Protein AF-A0A1A8CWI3-F1 (afdb_monomer_lite)

Secondary structure (DSSP, 8-state):
---------S---EEEEE----SSS--EEEEEEEEEEE-TTSSEEEEEEEEEEEEE-TTSTT--SEEEEE--EEEEEEE-TTS-EEEEEEE-TTPPPP--------B--STT----S--EE--EETTEE---EE----SS-SSTT-B-

InterPro domains:
  IPR001024 PLAT/LH2 domain [PF01477] (5-64)
  IPR001024 PLAT/LH2 domain [PF01477] (101-148)
  IPR001024 PLAT/LH2 domain [PS50095] (1-70)
  IPR001024 PLAT/LH2 domain [PS50095] (99-148)
  IPR036392 PLAT/LH2 domain superfamily [SSF49723] (1-64)
  IPR0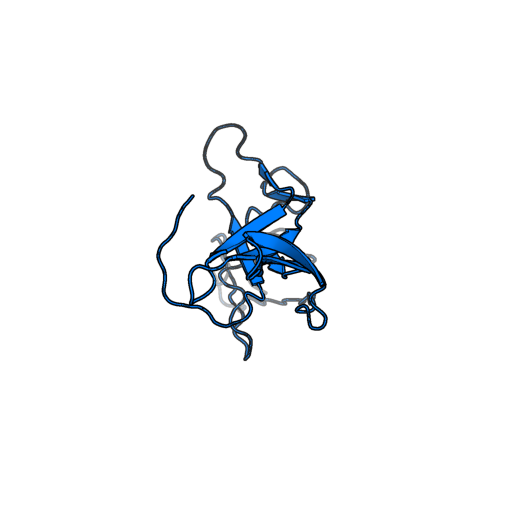36392 PLAT/LH2 domain superfamily [SSF49723] (95-148)
  IPR052970 Inner ear hair cell lipoxygenase homology domain-containing protein [PTHR45901] (93-148)

Foldseek 3Di:
DDDDDPDPDPDDFKDKDFDPQDDDPSKDQDAWDWDWDADPVNQWIKIWIWGDRDILALVDDPRHGMDMTGTFKIWIWGQDPVRDTDIDIDGDPCRDDDDDDDDDDAFAQDVPRFDPDFDWDWDQDPVGIPPTHTPPDDPPDPRPRDRD

Sequence (148 aa):
FIVELEDVGDVIEKIRIGHDNRGTNPGWHLDRVEIRRQLRKGKGSETTIFPCECWLAKSEEDGETVRELVASDIITQKLLRDGTLKTTETEVEDALETHMYKVTVRTGDMFGAGTDANVFLTIYGDLGDTGERKLAKSENNKNKFERG

Structure (mmCIF, N/CA/C/O backbone):
data_AF-A0A1A8CWI3-F1
#
_entry.id   AF-A0A1A8CWI3-F1
#
loop_
_atom_site.group_PDB
_atom_site.id
_atom_site.type_symbol
_atom_site.label_atom_id
_atom_site.label_alt_id
_atom_site.label_comp_id
_atom_site.label_asym_id
_atom_site.label_entity_id
_atom_site.label_seq_id
_atom_site.pdbx_PDB_ins_code
_atom_site.Cartn_x
_atom_site.Cartn_y
_atom_site.Cartn_z
_atom_site.occupancy
_atom_site.B_iso_or_equiv
_atom_site.auth_seq_id
_atom_site.auth_comp_id
_atom_site.auth_asym_id
_atom_site.auth_atom_id
_atom_site.pdbx_PDB_model_num
ATOM 1 N N . PHE A 1 1 ? -13.131 8.952 4.911 1.00 89.94 1 PHE A N 1
ATOM 2 C CA . PHE A 1 1 ? -13.931 8.166 3.947 1.00 89.94 1 PHE A CA 1
ATOM 3 C C . PHE A 1 1 ? -14.608 7.023 4.690 1.00 89.94 1 PHE A C 1
ATOM 5 O O . PHE A 1 1 ? -14.101 6.646 5.739 1.00 89.94 1 PHE A O 1
ATOM 12 N N . ILE A 1 2 ? -15.734 6.510 4.193 1.00 93.12 2 ILE A N 1
ATOM 13 C CA . ILE A 1 2 ? -16.367 5.281 4.699 1.00 93.12 2 ILE A CA 1
ATOM 14 C C . ILE A 1 2 ? -16.415 4.308 3.525 1.00 93.12 2 ILE A C 1
ATOM 16 O O . ILE A 1 2 ? -16.794 4.711 2.426 1.00 93.12 2 ILE A O 1
ATOM 20 N N . VAL A 1 3 ? -15.982 3.072 3.752 1.00 93.75 3 VAL A N 1
ATOM 21 C CA . VAL A 1 3 ? -15.942 2.013 2.741 1.00 93.75 3 VAL A CA 1
ATOM 22 C C . VAL A 1 3 ? -16.638 0.790 3.327 1.00 93.75 3 VAL A C 1
ATOM 24 O O . VAL A 1 3 ? -16.378 0.434 4.475 1.00 93.75 3 VAL A O 1
ATOM 27 N N . GLU A 1 4 ? -17.534 0.177 2.558 1.00 92.06 4 GLU A N 1
ATOM 28 C CA . GLU A 1 4 ? -18.247 -1.047 2.934 1.00 92.06 4 GLU A CA 1
ATOM 29 C C . GLU A 1 4 ? -17.639 -2.228 2.174 1.00 92.06 4 GLU A C 1
ATOM 31 O O . GLU A 1 4 ? -17.611 -2.223 0.944 1.00 92.06 4 GLU A O 1
ATOM 36 N N . LEU A 1 5 ? -17.107 -3.207 2.908 1.00 90.75 5 LEU A N 1
ATOM 37 C CA . LEU A 1 5 ? -16.402 -4.382 2.388 1.00 90.75 5 LEU A CA 1
ATOM 38 C C . LEU A 1 5 ? -16.709 -5.598 3.272 1.00 90.75 5 LEU A C 1
ATOM 40 O O . LEU A 1 5 ? -17.203 -5.449 4.394 1.00 90.75 5 LEU A O 1
ATOM 44 N N . GLU A 1 6 ? -16.393 -6.792 2.776 1.00 91.19 6 GLU A N 1
ATOM 45 C CA . GLU A 1 6 ? -16.384 -8.004 3.598 1.00 91.19 6 GLU A CA 1
ATOM 46 C C . GLU A 1 6 ? -15.306 -7.918 4.691 1.00 91.19 6 GLU A C 1
ATOM 48 O O . GLU A 1 6 ? -14.299 -7.222 4.544 1.00 91.19 6 GLU A O 1
ATOM 53 N N . ASP A 1 7 ? -15.537 -8.610 5.810 1.00 88.00 7 ASP A N 1
ATOM 54 C CA . ASP A 1 7 ? -14.573 -8.677 6.910 1.00 88.00 7 ASP A CA 1
ATOM 55 C C . ASP A 1 7 ? -13.304 -9.398 6.424 1.00 88.00 7 ASP A C 1
ATOM 57 O O . ASP A 1 7 ? -13.363 -10.544 5.979 1.00 88.00 7 ASP A O 1
ATOM 61 N N . VAL A 1 8 ? -12.166 -8.704 6.488 1.00 89.69 8 VAL A N 1
ATOM 62 C CA . VAL A 1 8 ? -10.859 -9.204 6.030 1.00 89.69 8 VAL A CA 1
ATOM 63 C C . VAL A 1 8 ? -10.103 -9.982 7.110 1.00 89.69 8 VAL A C 1
ATOM 65 O O . VAL A 1 8 ? -8.975 -10.404 6.877 1.00 89.69 8 VAL A O 1
ATOM 68 N N . GLY A 1 9 ? -10.713 -10.185 8.280 1.00 88.56 9 GLY A N 1
ATOM 69 C CA . GLY A 1 9 ? -10.140 -10.930 9.393 1.00 88.56 9 GLY A CA 1
ATOM 70 C C . GLY A 1 9 ? -10.037 -10.111 10.675 1.00 88.56 9 GLY A C 1
ATOM 71 O O . GLY A 1 9 ? -10.289 -8.905 10.724 1.00 88.56 9 GLY A O 1
ATOM 72 N N . ASP A 1 10 ? -9.648 -10.783 11.756 1.00 84.50 10 ASP A N 1
ATOM 73 C CA . ASP A 1 10 ? -9.547 -10.155 13.073 1.00 84.50 10 ASP A CA 1
ATOM 74 C C . ASP A 1 10 ? -8.368 -9.171 13.172 1.00 84.50 10 ASP A C 1
ATOM 76 O O . ASP A 1 10 ? -8.407 -8.295 14.027 1.00 84.50 10 ASP A O 1
ATOM 80 N N . VAL A 1 11 ? -7.364 -9.243 12.296 1.00 84.44 11 VAL A N 1
ATOM 81 C CA . VAL A 1 11 ? -6.239 -8.297 12.251 1.00 84.44 11 VAL A CA 1
ATOM 82 C C . VAL A 1 11 ? -6.015 -7.851 10.809 1.00 84.44 11 VAL A C 1
ATOM 84 O O . VAL A 1 11 ? -6.003 -8.672 9.896 1.00 84.44 11 VAL A O 1
ATOM 87 N N . ILE A 1 12 ? -5.848 -6.543 10.600 1.00 92.06 12 ILE A N 1
ATOM 88 C CA . ILE A 1 12 ? -5.429 -5.985 9.309 1.00 92.06 12 ILE A CA 1
ATOM 89 C C . ILE A 1 12 ? -3.909 -5.849 9.358 1.00 92.06 12 ILE A C 1
ATOM 91 O O . ILE A 1 12 ? -3.399 -4.912 9.959 1.00 92.06 12 ILE A O 1
ATOM 95 N N . GLU A 1 13 ? -3.189 -6.791 8.757 1.00 90.88 13 GLU A N 1
ATOM 96 C CA . GLU A 1 13 ? -1.724 -6.872 8.882 1.00 90.88 13 GLU A CA 1
ATOM 97 C C . GLU A 1 13 ? -0.989 -5.870 7.986 1.00 90.88 13 GLU A C 1
ATOM 99 O O . GLU A 1 13 ? 0.044 -5.318 8.366 1.00 90.88 13 GLU A O 1
ATOM 104 N N . LYS A 1 14 ? -1.520 -5.625 6.782 1.00 92.12 14 LYS A N 1
ATOM 105 C CA . LYS A 1 14 ? -0.902 -4.756 5.777 1.00 92.12 14 LYS A CA 1
ATOM 106 C C . LYS A 1 14 ? -1.927 -4.025 4.930 1.00 92.12 14 LYS A C 1
ATOM 108 O O . LYS A 1 14 ? -3.025 -4.525 4.685 1.00 92.12 14 LYS A O 1
ATOM 113 N N . ILE A 1 15 ? -1.518 -2.881 4.395 1.00 94.06 15 ILE A N 1
ATOM 114 C CA . ILE A 1 15 ? -2.260 -2.146 3.372 1.00 94.06 15 ILE A CA 1
ATOM 115 C C . ILE A 1 15 ? -1.349 -1.729 2.227 1.00 94.06 15 ILE A C 1
ATOM 117 O O . ILE A 1 15 ? -0.142 -1.571 2.394 1.00 94.06 15 ILE A O 1
ATOM 121 N N . ARG A 1 16 ? -1.956 -1.487 1.064 1.00 94.19 16 ARG A N 1
ATOM 122 C CA . ARG A 1 16 ? -1.313 -0.808 -0.061 1.00 94.19 16 ARG A CA 1
ATOM 123 C C . ARG A 1 16 ? -2.042 0.495 -0.344 1.00 94.19 16 ARG A C 1
ATOM 125 O O . ARG A 1 16 ? -3.252 0.486 -0.559 1.00 94.19 16 ARG A O 1
ATOM 132 N N . ILE A 1 17 ? -1.302 1.596 -0.390 1.00 96.06 17 ILE A N 1
ATOM 133 C CA . ILE A 1 17 ? -1.838 2.928 -0.676 1.00 96.06 17 ILE A CA 1
ATOM 134 C C . ILE A 1 17 ? -0.988 3.616 -1.737 1.00 96.06 17 ILE A C 1
ATOM 136 O O . ILE A 1 17 ? 0.228 3.451 -1.764 1.00 96.06 17 ILE A O 1
ATOM 140 N N . GLY A 1 18 ? -1.616 4.356 -2.645 1.00 95.69 18 GLY A N 1
ATOM 141 C CA . GLY A 1 18 ? -0.902 5.046 -3.710 1.00 95.69 18 GLY A CA 1
ATOM 142 C C . GLY A 1 18 ? -1.798 5.907 -4.582 1.00 95.69 18 GLY A C 1
ATOM 143 O O . GLY A 1 18 ? -3.010 5.974 -4.378 1.00 95.69 18 GLY A O 1
ATOM 144 N N . HIS A 1 19 ? -1.184 6.568 -5.557 1.00 95.25 19 HIS A N 1
ATOM 145 C CA . HIS A 1 19 ? -1.852 7.471 -6.490 1.00 95.25 19 HIS A CA 1
ATOM 146 C C . HIS A 1 19 ? -1.292 7.305 -7.910 1.00 95.25 19 HIS A C 1
ATOM 148 O O . HIS A 1 19 ? -0.234 6.720 -8.126 1.00 95.25 19 HIS A O 1
ATOM 154 N N . ASP A 1 20 ? -2.002 7.833 -8.904 1.00 93.25 20 ASP A N 1
ATOM 155 C CA . ASP A 1 20 ? -1.651 7.691 -10.323 1.00 93.25 20 ASP A CA 1
ATOM 156 C C . ASP A 1 20 ? -0.621 8.725 -10.824 1.00 93.25 20 ASP A C 1
ATOM 158 O O . ASP A 1 20 ? -0.268 8.747 -12.009 1.00 93.25 20 ASP A O 1
ATOM 162 N N . ASN A 1 21 ? -0.124 9.581 -9.923 1.00 92.75 21 ASN A N 1
ATOM 163 C CA . ASN A 1 21 ? 0.839 10.648 -10.192 1.00 92.75 21 ASN A CA 1
ATOM 164 C C . ASN A 1 21 ? 0.394 11.629 -11.297 1.00 92.75 21 ASN A C 1
ATOM 166 O O . ASN A 1 21 ? 1.236 12.179 -12.016 1.00 92.75 21 ASN A O 1
ATOM 170 N N . ARG A 1 22 ? -0.917 11.841 -11.469 1.00 93.38 22 ARG A N 1
ATOM 171 C CA . ARG A 1 22 ? -1.465 12.828 -12.412 1.00 93.38 22 ARG A CA 1
ATOM 172 C C . ARG A 1 22 ? -1.664 14.200 -11.765 1.00 93.38 22 ARG A C 1
ATOM 174 O O . ARG A 1 22 ? -1.816 14.320 -10.556 1.00 93.38 22 ARG A O 1
ATOM 181 N N . GLY A 1 23 ? -1.725 15.231 -12.608 1.00 94.06 23 GLY A N 1
ATOM 182 C CA . GLY A 1 23 ? -1.953 16.618 -12.196 1.00 94.06 23 GLY A CA 1
ATOM 183 C C . GLY A 1 23 ? -0.667 17.417 -11.973 1.00 94.06 23 GLY A C 1
ATOM 184 O O . GLY A 1 23 ? 0.445 16.919 -12.154 1.00 94.06 23 GLY A O 1
ATOM 185 N N . THR A 1 24 ? -0.833 18.689 -11.622 1.00 93.44 24 THR A N 1
ATOM 186 C CA . THR A 1 24 ? 0.273 19.599 -11.299 1.00 93.44 24 THR A CA 1
ATOM 187 C C . THR A 1 24 ? 0.744 19.339 -9.872 1.00 93.44 24 THR A C 1
ATOM 189 O O . THR A 1 24 ? -0.079 19.350 -8.964 1.00 93.44 24 THR A O 1
ATOM 192 N N . ASN A 1 25 ? 2.054 19.148 -9.674 1.00 92.75 25 ASN A N 1
ATOM 193 C CA . ASN A 1 25 ? 2.675 18.842 -8.377 1.00 92.75 25 ASN A CA 1
ATOM 194 C C . ASN A 1 25 ? 2.006 17.656 -7.652 1.00 92.75 25 ASN A C 1
ATOM 196 O O . ASN A 1 25 ? 1.453 17.831 -6.569 1.00 92.75 25 ASN A O 1
ATOM 200 N N . PRO A 1 26 ? 2.054 16.441 -8.228 1.00 95.31 26 PRO A N 1
ATOM 201 C CA . PRO A 1 26 ? 1.315 15.290 -7.714 1.00 95.31 26 PRO A CA 1
ATOM 202 C C . PRO A 1 26 ? 1.936 14.660 -6.458 1.00 95.31 26 PRO A C 1
ATOM 204 O O . PRO A 1 26 ? 1.474 13.603 -6.040 1.00 95.31 26 PRO A O 1
ATOM 207 N N . GLY A 1 27 ? 3.009 15.239 -5.910 1.00 95.88 27 GLY A N 1
ATOM 208 C CA . GLY A 1 27 ? 3.724 14.664 -4.778 1.00 95.88 27 GLY A CA 1
ATOM 209 C C . GLY A 1 27 ? 2.883 14.689 -3.509 1.00 95.88 27 GLY A C 1
ATOM 210 O O . GLY A 1 27 ? 2.288 15.712 -3.167 1.00 95.88 27 GLY A O 1
ATOM 211 N N . TRP A 1 28 ? 2.852 13.560 -2.809 1.00 97.25 28 TRP A N 1
ATOM 212 C CA . TRP A 1 28 ? 2.072 13.393 -1.594 1.00 97.25 28 TRP A CA 1
ATOM 213 C C . TRP A 1 28 ? 2.953 12.872 -0.465 1.00 97.25 28 TRP A C 1
ATOM 215 O O . TRP A 1 28 ? 3.403 11.734 -0.502 1.00 97.25 28 TRP A O 1
ATOM 225 N N . HIS A 1 29 ? 3.186 13.702 0.548 1.00 97.25 29 HIS A N 1
ATOM 226 C CA . HIS A 1 29 ? 3.789 13.245 1.794 1.00 97.25 29 HIS A CA 1
ATOM 227 C C . HIS A 1 29 ? 2.704 12.647 2.689 1.00 97.25 29 HIS A C 1
ATOM 229 O O . HIS A 1 29 ? 1.767 13.349 3.087 1.00 97.25 29 HIS A O 1
ATOM 235 N N . LEU A 1 30 ? 2.821 11.359 2.998 1.00 98.00 30 LEU A N 1
ATOM 236 C CA . LEU A 1 30 ? 1.872 10.640 3.838 1.00 98.00 30 LEU A CA 1
ATOM 237 C C . LEU A 1 30 ? 2.485 10.411 5.223 1.00 98.00 30 LEU A C 1
ATOM 239 O O . LEU A 1 30 ? 3.512 9.762 5.345 1.00 98.00 30 LEU A O 1
ATOM 243 N N . ASP A 1 31 ? 1.834 10.933 6.265 1.00 98.31 31 ASP A N 1
ATOM 244 C CA . ASP A 1 31 ? 2.216 10.701 7.667 1.00 98.31 31 ASP A CA 1
ATOM 245 C C . ASP A 1 31 ? 1.890 9.258 8.083 1.00 98.31 31 ASP A C 1
ATOM 247 O O . ASP A 1 31 ? 2.776 8.433 8.287 1.00 98.31 31 ASP A O 1
ATOM 251 N N . ARG A 1 32 ? 0.597 8.916 8.109 1.00 98.00 32 ARG A N 1
ATOM 252 C CA . ARG A 1 32 ? 0.096 7.577 8.439 1.00 98.00 32 ARG A CA 1
ATOM 253 C C . ARG A 1 32 ? -1.307 7.341 7.889 1.00 98.00 32 ARG A C 1
ATOM 255 O O . ARG A 1 32 ? -2.001 8.281 7.496 1.00 98.00 32 ARG A O 1
ATOM 262 N N . VAL A 1 33 ? -1.749 6.088 7.922 1.00 98.31 33 VAL A N 1
ATOM 263 C CA . VAL A 1 33 ? -3.139 5.684 7.673 1.00 98.31 33 VAL A CA 1
ATOM 264 C C . VAL A 1 33 ? -3.731 5.107 8.955 1.00 98.31 33 VAL A C 1
ATOM 266 O O . VAL A 1 33 ? -3.110 4.282 9.615 1.00 98.31 33 VAL A O 1
ATOM 269 N N . GLU A 1 34 ? -4.952 5.519 9.293 1.00 97.75 34 GLU A N 1
ATOM 270 C CA . GLU A 1 34 ? -5.711 4.971 10.419 1.00 97.75 34 GLU A CA 1
ATOM 271 C C . GLU A 1 34 ? -6.983 4.298 9.892 1.00 97.75 34 GLU A C 1
ATOM 273 O O . GLU A 1 34 ? -7.847 4.957 9.302 1.00 97.75 34 GLU A O 1
ATOM 278 N N . ILE A 1 35 ? -7.116 2.986 10.096 1.00 97.12 35 ILE A N 1
ATOM 279 C CA . ILE A 1 35 ? -8.315 2.237 9.704 1.00 97.12 35 ILE A CA 1
ATOM 280 C C . ILE A 1 35 ? -9.130 1.931 10.948 1.00 97.12 35 ILE A C 1
ATOM 282 O O . ILE A 1 35 ? -8.757 1.089 11.760 1.00 97.12 35 ILE A O 1
ATOM 286 N N . ARG A 1 36 ? -10.274 2.606 11.077 1.00 95.25 36 ARG A N 1
ATOM 287 C CA . ARG A 1 36 ? -11.211 2.411 12.183 1.00 95.25 36 ARG A CA 1
ATOM 288 C C . ARG A 1 36 ? -12.379 1.522 11.771 1.00 95.25 36 ARG A C 1
ATOM 290 O O . ARG A 1 36 ? -13.155 1.893 10.892 1.00 95.25 36 ARG A O 1
ATOM 297 N N . ARG A 1 37 ? -12.580 0.415 12.487 1.00 92.88 37 ARG A N 1
ATOM 298 C CA . ARG A 1 37 ? -13.762 -0.453 12.376 1.00 92.88 37 ARG A CA 1
ATOM 299 C C . ARG A 1 37 ? -14.585 -0.459 13.660 1.00 92.88 37 ARG A C 1
ATOM 301 O O . ARG A 1 37 ? -14.072 -0.253 14.760 1.00 92.88 37 ARG A O 1
ATOM 308 N N . GLN A 1 38 ? -15.889 -0.680 13.526 1.00 91.12 38 GLN A N 1
ATOM 309 C CA . GLN A 1 38 ? -16.782 -0.851 14.675 1.00 91.12 38 GLN A CA 1
ATOM 310 C C . GLN A 1 38 ? -16.682 -2.286 15.198 1.00 91.12 38 GLN A C 1
ATOM 312 O O . GLN A 1 38 ? -16.634 -3.236 14.420 1.00 91.12 38 GLN A O 1
ATOM 317 N N . LEU A 1 39 ? -16.692 -2.467 16.519 1.00 85.88 39 LEU A N 1
ATOM 318 C CA . LEU A 1 39 ? -16.723 -3.806 17.111 1.00 85.88 39 LEU A CA 1
ATOM 319 C C . LEU A 1 39 ? -18.080 -4.473 16.831 1.00 85.88 39 LEU A C 1
ATOM 321 O O . LEU A 1 39 ? -19.113 -3.806 16.883 1.00 85.88 39 LEU A O 1
ATOM 325 N N . ARG A 1 40 ? -18.107 -5.805 16.653 1.00 75.62 40 ARG A N 1
ATOM 326 C CA . ARG A 1 40 ? -19.299 -6.608 16.263 1.00 75.62 40 ARG A CA 1
ATOM 327 C C . ARG A 1 40 ? -20.585 -6.369 17.080 1.00 75.62 40 ARG A C 1
ATOM 329 O O . ARG A 1 40 ? -21.663 -6.751 16.646 1.00 75.62 40 ARG A O 1
ATOM 336 N N . LYS A 1 41 ? -20.498 -5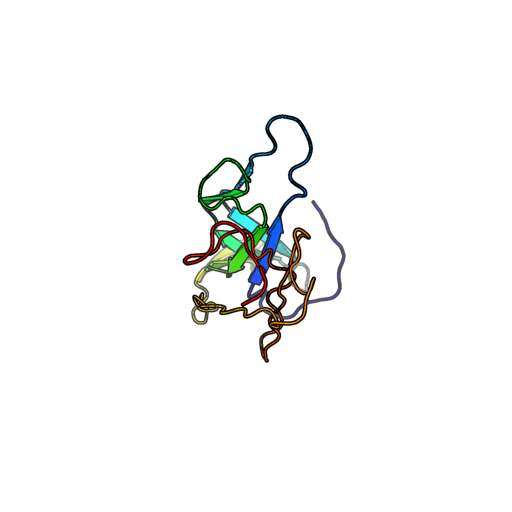.769 18.275 1.00 78.56 41 LYS A N 1
ATOM 337 C CA . LYS A 1 41 ? -21.649 -5.457 19.151 1.00 78.56 41 LYS A CA 1
ATOM 338 C C . LYS A 1 41 ? -21.984 -3.962 19.247 1.00 78.56 41 LYS A C 1
ATOM 340 O O . LYS A 1 41 ? -22.756 -3.587 20.124 1.00 78.56 41 LYS A O 1
ATOM 345 N N . GLY A 1 42 ? -21.359 -3.106 18.436 1.00 77.38 42 GLY A N 1
ATOM 346 C CA . GLY A 1 42 ? -21.567 -1.651 18.437 1.00 77.38 42 GLY A CA 1
ATOM 347 C C . GLY A 1 42 ? -21.148 -0.938 19.730 1.00 77.38 42 GLY A C 1
ATOM 348 O O . GLY A 1 42 ? -21.463 0.230 19.923 1.00 77.38 42 GLY A O 1
ATOM 349 N N . LYS A 1 43 ? -20.452 -1.628 20.644 1.00 86.50 43 LYS A N 1
ATOM 350 C CA . LYS A 1 43 ? -20.018 -1.091 21.948 1.00 86.50 43 LYS A CA 1
ATOM 351 C C . LYS A 1 43 ? -18.572 -0.605 21.928 1.00 86.50 43 LYS A C 1
ATOM 353 O O . LYS A 1 43 ? -17.836 -0.805 22.895 1.00 86.50 43 LYS A O 1
ATOM 358 N N . GLY A 1 44 ? -18.153 -0.020 20.813 1.00 92.50 44 GLY A N 1
ATOM 359 C CA . GLY A 1 44 ? -16.791 0.455 20.651 1.00 92.50 44 GLY A CA 1
ATOM 360 C C . GLY A 1 44 ? -16.255 0.310 19.241 1.00 92.50 44 GLY A C 1
ATOM 361 O O . GLY A 1 44 ? -16.942 -0.165 18.337 1.00 92.50 44 GLY A O 1
ATOM 362 N N . SER A 1 45 ? -14.993 0.681 19.095 1.00 94.81 45 SER A N 1
ATOM 363 C CA . SER A 1 45 ? -14.258 0.622 17.843 1.00 94.81 45 SER A CA 1
ATOM 364 C C . SER A 1 45 ? -12.833 0.159 18.065 1.00 94.81 45 SER A C 1
ATOM 366 O O . SER A 1 45 ? -12.296 0.258 19.167 1.00 94.81 45 SER A O 1
ATOM 368 N N . GLU A 1 46 ? -12.228 -0.280 16.984 1.00 95.12 46 GLU A N 1
ATOM 369 C CA . GLU A 1 46 ? -10.820 -0.609 16.896 1.00 95.12 46 GLU A CA 1
ATOM 370 C C . GLU A 1 46 ? -10.223 0.194 15.746 1.00 95.12 46 GLU A C 1
ATOM 372 O O . GLU A 1 46 ? -10.832 0.270 14.678 1.00 95.12 46 GLU A O 1
ATOM 377 N N . THR A 1 47 ? -9.085 0.832 15.987 1.00 96.88 47 THR A N 1
ATOM 378 C CA . THR A 1 47 ? -8.347 1.606 14.993 1.00 96.88 47 THR A CA 1
ATOM 379 C C . THR A 1 47 ? -6.962 1.003 14.836 1.00 96.88 47 THR A C 1
ATOM 381 O O . THR A 1 47 ? -6.194 1.015 15.791 1.00 96.88 47 THR A O 1
ATOM 384 N N . T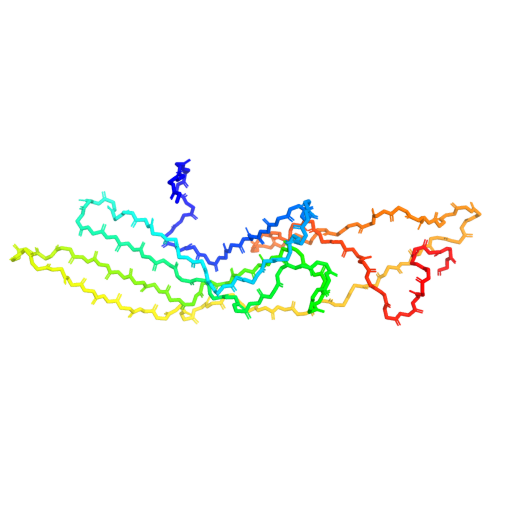HR A 1 48 ? -6.643 0.505 13.646 1.00 97.06 48 THR A N 1
ATOM 385 C CA . THR A 1 48 ? -5.297 0.032 13.297 1.00 97.06 48 THR A CA 1
ATOM 386 C C . THR A 1 48 ? -4.499 1.169 12.664 1.00 97.06 48 THR A C 1
ATOM 388 O O . THR A 1 48 ? -5.020 1.873 11.791 1.00 97.06 48 THR A O 1
ATOM 391 N N . ILE A 1 49 ? -3.257 1.350 13.106 1.00 97.50 49 ILE A N 1
ATOM 392 C CA . ILE A 1 49 ? -2.347 2.417 12.683 1.00 97.50 49 ILE A CA 1
ATOM 393 C C . ILE A 1 49 ? -1.292 1.858 11.725 1.00 97.50 49 ILE A C 1
ATOM 395 O O . ILE A 1 49 ? -0.704 0.811 11.980 1.00 97.50 49 ILE A O 1
ATOM 399 N N . PHE A 1 50 ? -1.060 2.575 10.625 1.00 97.62 50 PHE A N 1
ATOM 400 C CA . PHE A 1 50 ? -0.071 2.253 9.596 1.00 97.62 50 PHE A CA 1
ATOM 401 C C . PHE A 1 50 ? 0.820 3.479 9.339 1.00 97.62 50 PHE A C 1
ATOM 403 O O . PHE A 1 50 ? 0.418 4.364 8.571 1.00 97.62 50 PHE A O 1
ATOM 410 N N . PRO A 1 51 ? 1.993 3.588 9.982 1.00 97.06 51 PRO A N 1
ATOM 411 C CA . PRO A 1 51 ? 2.916 4.701 9.761 1.00 97.06 51 PRO A CA 1
ATOM 412 C C . PRO A 1 51 ? 3.539 4.650 8.353 1.00 97.06 51 PRO A C 1
ATOM 414 O O . PRO A 1 51 ? 3.733 3.569 7.801 1.00 97.06 51 PRO A O 1
ATOM 417 N N . CYS A 1 52 ? 3.850 5.812 7.765 1.00 95.38 52 CYS A N 1
ATOM 418 C CA . CYS A 1 52 ? 4.630 5.943 6.518 1.00 95.38 52 CYS A CA 1
ATOM 419 C C . CYS A 1 52 ? 5.722 7.002 6.645 1.00 95.38 52 CYS A C 1
ATOM 421 O O . CYS A 1 52 ? 6.872 6.688 6.367 1.00 95.38 52 CYS A O 1
ATOM 423 N N . GLU A 1 53 ? 5.361 8.226 7.048 1.00 95.38 53 GLU A N 1
ATOM 424 C CA . GLU A 1 53 ? 6.248 9.400 7.137 1.00 95.38 53 GLU A CA 1
ATOM 425 C C . GLU A 1 53 ? 7.130 9.592 5.891 1.00 95.38 53 GLU A C 1
ATOM 427 O O . GLU A 1 53 ? 8.330 9.844 5.981 1.00 95.38 53 GLU A O 1
ATOM 432 N N . CYS A 1 54 ? 6.532 9.411 4.712 1.00 94.75 54 CYS A N 1
ATOM 433 C CA . CYS A 1 54 ? 7.272 9.232 3.472 1.00 94.75 54 CYS A CA 1
ATOM 434 C C . CYS A 1 54 ? 6.600 9.912 2.274 1.00 94.75 54 CYS A C 1
ATOM 436 O O . CYS A 1 54 ? 5.371 10.055 2.215 1.00 94.75 54 CYS A O 1
ATOM 438 N N . TRP A 1 55 ? 7.399 10.334 1.291 1.00 96.19 55 TRP A N 1
ATOM 439 C CA . TRP A 1 55 ? 6.872 10.857 0.032 1.00 96.19 55 TRP A CA 1
ATOM 440 C C . TRP A 1 55 ? 6.434 9.715 -0.892 1.00 96.19 55 TRP A C 1
ATOM 442 O O . TRP A 1 55 ? 7.131 8.718 -1.096 1.00 96.19 55 TRP A O 1
ATOM 452 N N . LEU A 1 56 ? 5.257 9.893 -1.488 1.00 95.38 56 LEU A N 1
ATOM 453 C CA . LEU A 1 56 ? 4.752 9.158 -2.638 1.00 95.38 56 LEU A CA 1
ATOM 454 C C . LEU A 1 56 ? 4.790 10.136 -3.813 1.00 95.38 56 LEU A C 1
ATOM 456 O O . LEU A 1 56 ? 3.880 10.946 -4.001 1.00 95.38 56 LEU A O 1
ATOM 460 N N . ALA A 1 57 ? 5.900 10.151 -4.543 1.00 93.94 57 ALA A N 1
ATOM 461 C CA . ALA A 1 57 ? 6.096 11.046 -5.674 1.00 93.94 57 ALA A CA 1
ATOM 462 C C . ALA A 1 57 ? 7.228 10.548 -6.571 1.00 93.94 57 ALA A C 1
ATOM 464 O O . ALA A 1 57 ? 8.310 10.229 -6.096 1.00 93.94 57 ALA A O 1
ATOM 465 N N . LYS A 1 58 ? 7.052 10.615 -7.897 1.00 90.81 58 LYS A N 1
ATOM 466 C CA . LYS A 1 58 ? 8.153 10.311 -8.838 1.00 90.81 58 LYS A CA 1
ATOM 467 C C . LYS A 1 58 ? 9.340 11.274 -8.748 1.00 90.81 58 LYS A C 1
ATOM 469 O O . LYS A 1 58 ? 10.410 10.956 -9.261 1.00 90.81 58 LYS A O 1
ATOM 474 N N . SER A 1 59 ? 9.125 12.465 -8.194 1.00 89.38 59 SER A N 1
ATOM 475 C CA . SER A 1 59 ? 10.132 13.520 -8.070 1.00 89.38 59 SER A CA 1
ATOM 476 C C . SER A 1 59 ? 10.868 13.521 -6.732 1.00 89.38 59 SER A C 1
ATOM 478 O O . SER A 1 59 ? 11.855 14.239 -6.625 1.00 89.38 59 SER A O 1
ATOM 480 N N . GLU A 1 60 ? 10.408 12.752 -5.743 1.00 92.06 60 GLU A N 1
ATOM 481 C CA . GLU A 1 60 ? 10.954 12.746 -4.381 1.00 92.06 60 GLU A CA 1
ATOM 482 C C . GLU A 1 60 ? 11.447 11.347 -3.994 1.00 92.06 60 GLU A C 1
ATOM 484 O O . GLU A 1 60 ? 11.032 10.347 -4.580 1.00 92.06 60 GLU A O 1
ATOM 489 N N . GLU A 1 61 ? 12.329 11.293 -2.994 1.00 86.81 61 GLU A N 1
ATOM 490 C CA . GLU A 1 61 ? 12.821 10.066 -2.350 1.00 86.81 61 GLU A CA 1
ATOM 491 C C . GLU A 1 61 ? 13.200 8.940 -3.337 1.00 86.81 61 GLU A C 1
ATOM 493 O O . GLU A 1 61 ? 14.149 9.059 -4.119 1.00 86.81 61 GLU A O 1
ATOM 498 N N . ASP A 1 62 ? 12.493 7.811 -3.292 1.00 87.06 62 ASP A N 1
ATOM 499 C CA . ASP A 1 62 ? 12.753 6.637 -4.119 1.00 87.06 62 ASP A CA 1
ATOM 500 C C . ASP A 1 62 ? 12.043 6.677 -5.479 1.00 87.06 62 ASP A C 1
ATOM 502 O O . ASP A 1 62 ? 12.359 5.861 -6.355 1.00 87.06 62 ASP A O 1
ATOM 506 N N . GLY A 1 63 ? 11.194 7.678 -5.717 1.00 88.75 63 GLY A N 1
ATOM 507 C CA . GLY A 1 63 ? 10.423 7.845 -6.942 1.00 88.75 63 GLY A CA 1
ATOM 508 C C . GLY A 1 63 ? 9.177 6.959 -7.019 1.00 88.75 63 GLY A C 1
ATOM 509 O O . GLY A 1 63 ? 8.574 6.866 -8.096 1.00 88.75 63 GLY A O 1
ATOM 510 N N . GLU A 1 64 ? 8.803 6.292 -5.925 1.00 89.88 64 GLU A N 1
ATOM 511 C CA . GLU A 1 64 ? 7.614 5.450 -5.863 1.00 89.88 64 GLU A CA 1
ATOM 512 C C . GLU A 1 64 ? 6.364 6.275 -5.542 1.00 89.88 64 GLU A C 1
ATOM 514 O O . GLU A 1 64 ? 6.399 7.320 -4.901 1.00 89.88 64 GLU A O 1
ATOM 519 N N . THR A 1 65 ? 5.222 5.806 -6.037 1.00 93.19 65 THR A N 1
ATOM 520 C CA . THR A 1 65 ? 3.908 6.473 -5.870 1.00 93.19 65 THR A CA 1
ATOM 521 C C . THR A 1 65 ? 2.915 5.579 -5.133 1.00 93.19 65 THR A C 1
ATOM 523 O O . THR A 1 65 ? 1.718 5.861 -5.063 1.00 93.19 65 THR A O 1
ATOM 526 N N . VAL A 1 66 ? 3.432 4.473 -4.596 1.00 92.94 66 VAL A N 1
ATOM 527 C CA . VAL A 1 66 ? 2.718 3.418 -3.888 1.00 92.94 66 VAL A CA 1
ATOM 528 C C . VAL A 1 66 ? 3.577 2.998 -2.698 1.00 92.94 66 VAL A C 1
ATOM 530 O O . VAL A 1 66 ? 4.789 2.848 -2.835 1.00 92.94 66 VAL A O 1
ATOM 533 N N . ARG A 1 67 ? 2.950 2.769 -1.546 1.00 92.31 67 ARG A N 1
ATOM 534 C CA . ARG A 1 67 ? 3.575 2.209 -0.346 1.00 92.31 67 ARG A CA 1
ATOM 535 C C . ARG A 1 67 ? 2.799 0.991 0.126 1.00 92.31 67 ARG A C 1
ATOM 537 O O . ARG A 1 67 ? 1.567 0.973 0.068 1.00 92.31 67 ARG A O 1
ATOM 544 N N . GLU A 1 68 ? 3.531 -0.011 0.596 1.00 91.75 68 GLU A N 1
ATOM 545 C CA . GLU A 1 68 ? 2.981 -1.073 1.435 1.00 91.75 68 GLU A CA 1
ATOM 546 C C . GLU A 1 68 ? 3.343 -0.771 2.876 1.00 91.75 68 GLU A C 1
ATOM 548 O O . GLU A 1 68 ? 4.515 -0.584 3.187 1.00 91.75 68 GLU A O 1
ATOM 553 N N . LEU A 1 69 ? 2.322 -0.666 3.720 1.00 93.75 69 LEU A N 1
ATOM 554 C CA . LEU A 1 69 ? 2.465 -0.313 5.124 1.00 93.75 69 LEU A CA 1
ATOM 555 C C . LEU A 1 69 ? 1.996 -1.492 5.965 1.00 93.75 69 LEU A C 1
ATOM 557 O O . LEU A 1 69 ? 0.970 -2.104 5.658 1.00 93.75 69 LEU A O 1
ATOM 561 N N . VAL A 1 70 ? 2.746 -1.786 7.017 1.00 94.19 70 VAL A N 1
ATOM 562 C CA . VAL A 1 70 ? 2.442 -2.835 7.992 1.00 94.19 70 VAL A CA 1
ATOM 563 C C . VAL A 1 70 ? 1.816 -2.181 9.219 1.00 94.19 70 VAL A C 1
ATOM 565 O O . VAL A 1 70 ? 2.137 -1.036 9.542 1.00 94.19 70 VAL A O 1
ATOM 568 N N . ALA A 1 71 ? 0.876 -2.872 9.858 1.00 95.25 71 ALA A N 1
ATOM 569 C CA . ALA A 1 71 ? 0.250 -2.375 11.075 1.00 95.25 71 ALA A CA 1
ATOM 570 C C . ALA A 1 71 ? 1.285 -2.237 12.201 1.00 95.25 71 ALA A C 1
ATOM 572 O O . ALA A 1 71 ? 2.057 -3.164 12.438 1.00 95.25 71 ALA A O 1
ATOM 573 N N . SER A 1 72 ? 1.279 -1.098 12.895 1.00 95.44 72 SER A N 1
ATOM 574 C CA . SER A 1 72 ? 2.131 -0.858 14.067 1.00 95.44 72 SER A CA 1
ATOM 575 C C . SER A 1 72 ? 1.360 -1.027 15.371 1.00 95.44 72 SER A C 1
ATOM 577 O O . SER A 1 72 ? 1.792 -1.752 16.260 1.00 95.44 72 SER A O 1
ATOM 579 N N . ASP A 1 73 ? 0.185 -0.403 15.456 1.00 95.75 73 ASP A N 1
ATOM 580 C CA . ASP A 1 73 ? -0.576 -0.274 16.695 1.00 95.75 73 ASP A CA 1
ATOM 581 C C . ASP A 1 73 ? -2.061 -0.507 16.460 1.00 95.75 73 ASP A C 1
ATOM 583 O O . ASP A 1 73 ? -2.622 -0.184 15.406 1.00 95.75 73 ASP A O 1
ATOM 587 N N . ILE A 1 74 ? -2.726 -1.025 17.488 1.00 96.00 74 ILE A N 1
ATOM 588 C CA . ILE A 1 74 ? -4.172 -1.191 17.531 1.00 96.00 74 ILE A CA 1
ATOM 589 C C . ILE A 1 74 ? -4.723 -0.443 18.743 1.00 96.00 74 ILE A C 1
ATOM 591 O O . ILE A 1 74 ? -4.505 -0.811 19.899 1.00 96.00 74 ILE A O 1
ATOM 595 N N . ILE A 1 75 ? -5.514 0.594 18.474 1.00 96.94 75 ILE A N 1
ATOM 596 C CA . ILE A 1 75 ? -6.220 1.375 19.486 1.00 96.94 75 ILE A CA 1
ATOM 597 C C . ILE A 1 75 ? -7.647 0.851 19.607 1.00 96.94 75 ILE A C 1
ATOM 599 O O . ILE A 1 75 ? -8.494 1.048 18.735 1.00 96.94 75 ILE A O 1
ATOM 603 N N . THR A 1 76 ? -7.950 0.222 20.735 1.00 95.75 76 THR A N 1
ATOM 604 C CA . THR A 1 76 ? -9.289 -0.263 21.065 1.00 95.75 76 THR A CA 1
ATOM 605 C C . THR A 1 76 ? -9.999 0.701 22.005 1.00 95.75 76 THR A C 1
ATOM 607 O O . THR A 1 76 ? -9.543 0.961 23.116 1.00 95.75 76 THR A O 1
ATOM 610 N N . GLN A 1 77 ? -11.182 1.162 21.608 1.00 96.06 77 GLN A N 1
ATOM 611 C CA . GLN A 1 77 ? -12.098 1.928 22.450 1.00 96.06 77 GLN A CA 1
ATOM 612 C C . GLN A 1 77 ? -13.324 1.074 22.767 1.00 96.06 77 GLN A C 1
ATOM 614 O O . GLN A 1 77 ? -14.082 0.731 21.863 1.00 96.06 77 GLN A O 1
ATOM 619 N N . LYS A 1 78 ? -13.549 0.732 24.040 1.00 94.81 78 LYS A N 1
ATOM 620 C CA . LYS A 1 78 ? -14.689 -0.086 24.493 1.00 94.81 78 LYS A CA 1
ATOM 621 C C . LYS A 1 78 ? -15.558 0.681 25.479 1.00 94.81 78 LYS A C 1
ATOM 623 O O . LYS A 1 78 ? -15.061 1.201 26.475 1.00 94.81 78 LYS A O 1
ATOM 628 N N . LEU A 1 79 ? -16.866 0.698 25.224 1.00 92.88 79 LEU A N 1
ATOM 629 C CA . LEU A 1 79 ? -17.847 1.263 26.146 1.00 92.88 79 LEU A CA 1
ATOM 630 C C . LEU A 1 79 ? -18.110 0.268 27.283 1.00 92.88 79 LEU A C 1
ATOM 632 O O . LEU A 1 79 ? -18.608 -0.842 27.058 1.00 92.88 79 LEU A O 1
ATOM 636 N N . LEU A 1 80 ? -17.753 0.660 28.502 1.00 91.25 80 LEU A N 1
ATOM 637 C CA . LEU A 1 80 ? -17.958 -0.118 29.716 1.00 91.25 80 LEU A CA 1
ATOM 638 C C . LEU A 1 80 ? -19.412 -0.017 30.204 1.00 91.25 80 LEU A C 1
ATOM 640 O O . LEU A 1 80 ? -20.224 0.766 29.713 1.00 91.25 80 LEU A O 1
ATOM 644 N N . ARG A 1 81 ? -19.767 -0.867 31.175 1.00 90.06 81 ARG A N 1
ATOM 645 C CA . ARG A 1 81 ? -21.138 -0.948 31.714 1.00 90.06 81 ARG A CA 1
ATOM 646 C C . ARG A 1 81 ? -21.563 0.309 32.474 1.00 90.06 81 ARG A C 1
ATOM 648 O O . ARG A 1 81 ? -22.754 0.578 32.548 1.00 90.06 81 ARG A O 1
ATOM 655 N N . ASP A 1 82 ? -20.604 1.040 33.025 1.00 92.31 82 ASP A N 1
ATOM 656 C CA . ASP A 1 82 ? -20.802 2.307 33.733 1.00 92.31 82 ASP A CA 1
ATOM 657 C C . ASP A 1 82 ? -20.921 3.516 32.784 1.00 92.31 82 ASP A C 1
ATOM 659 O O . ASP A 1 82 ? -21.051 4.646 33.242 1.00 92.31 82 ASP A O 1
ATOM 663 N N . GLY A 1 83 ? -20.888 3.287 31.465 1.00 90.06 83 GLY A N 1
ATOM 664 C CA . GLY A 1 83 ? -20.950 4.333 30.447 1.00 90.06 83 GLY A CA 1
ATOM 665 C C . GLY A 1 83 ? -19.603 4.986 30.133 1.00 90.06 83 GLY A C 1
ATOM 666 O O . GLY A 1 83 ? -19.552 5.863 29.273 1.00 90.06 83 GLY A O 1
ATOM 667 N N . THR A 1 84 ? -18.509 4.565 30.774 1.00 93.44 84 THR A N 1
ATOM 668 C CA . THR A 1 84 ? -17.170 5.096 30.485 1.00 93.44 84 THR A CA 1
ATOM 669 C C . THR A 1 84 ? -16.559 4.446 29.243 1.00 93.44 84 THR A C 1
ATOM 671 O O . THR A 1 84 ? -16.809 3.278 28.933 1.00 93.44 84 THR A O 1
ATOM 674 N N . LEU A 1 85 ? -15.748 5.207 28.502 1.00 93.31 85 LEU A N 1
ATOM 675 C CA . LEU A 1 85 ? -15.015 4.704 27.342 1.00 93.31 85 LEU A CA 1
ATOM 676 C C . LEU A 1 85 ? -13.593 4.333 27.770 1.00 93.31 85 LEU A C 1
ATOM 678 O O . LEU A 1 85 ? -12.790 5.205 28.094 1.00 93.31 85 LEU A O 1
ATOM 682 N N . LYS A 1 86 ? -13.277 3.038 27.767 1.00 95.44 86 LYS A N 1
ATOM 683 C CA . LYS A 1 86 ? -11.919 2.552 28.019 1.00 95.44 86 LYS A CA 1
ATOM 684 C C . LYS A 1 86 ? -11.145 2.510 26.707 1.00 95.44 86 LYS A C 1
ATOM 686 O O . LYS A 1 86 ? -11.536 1.771 25.803 1.00 95.44 86 LYS A O 1
ATOM 691 N N . THR A 1 87 ? -10.047 3.255 26.640 1.00 96.94 87 THR A N 1
ATOM 692 C CA . THR A 1 87 ? -9.073 3.192 25.543 1.00 96.94 87 THR A CA 1
ATOM 693 C C . THR A 1 87 ? -7.923 2.271 25.938 1.00 96.94 87 THR A C 1
ATOM 695 O O . THR A 1 87 ? -7.475 2.274 27.085 1.00 96.94 87 THR A O 1
ATOM 698 N N . THR A 1 88 ? -7.470 1.434 25.017 1.00 96.62 88 THR A N 1
ATOM 699 C CA . THR A 1 88 ? -6.295 0.575 25.182 1.00 96.62 88 THR A CA 1
ATOM 700 C C . THR A 1 88 ? -5.531 0.585 23.874 1.00 96.62 88 THR A C 1
ATOM 702 O O . THR A 1 88 ? -6.138 0.414 22.823 1.00 96.62 88 THR A O 1
ATOM 705 N N . GLU A 1 89 ? -4.233 0.820 23.958 1.00 96.69 89 GLU A N 1
ATOM 706 C CA . GLU A 1 89 ? -3.299 0.787 22.839 1.00 96.69 89 GLU A CA 1
ATOM 707 C C . GLU A 1 89 ? -2.447 -0.471 22.978 1.00 96.69 89 GLU A C 1
ATOM 709 O O . GLU A 1 89 ? -2.140 -0.903 24.095 1.00 96.69 89 GLU A O 1
ATOM 714 N N . THR A 1 90 ? -2.183 -1.138 21.865 1.00 94.94 90 THR A N 1
ATOM 715 C CA . THR A 1 90 ? -1.456 -2.406 21.833 1.00 94.94 90 THR A CA 1
ATOM 716 C C . THR A 1 90 ? -0.614 -2.431 20.572 1.00 94.94 90 THR A C 1
ATOM 718 O O . THR A 1 90 ? -1.167 -2.307 19.480 1.00 94.94 90 THR A O 1
ATOM 721 N N . GLU A 1 91 ? 0.697 -2.579 20.740 1.00 94.06 91 GLU A N 1
ATOM 722 C CA . GLU A 1 91 ? 1.633 -2.795 19.636 1.00 94.06 91 GLU A CA 1
ATOM 723 C C . GLU A 1 91 ? 1.351 -4.153 18.978 1.00 94.06 91 GLU A C 1
ATOM 725 O O . GLU A 1 91 ? 0.959 -5.122 19.638 1.00 94.06 91 GLU A O 1
ATOM 730 N N . VAL A 1 92 ? 1.533 -4.232 17.664 1.00 91.75 92 VAL A N 1
ATOM 731 C CA . VAL A 1 92 ? 1.384 -5.475 16.905 1.00 91.75 92 VAL A CA 1
ATOM 732 C C . VAL A 1 92 ? 2.669 -6.298 17.051 1.00 91.75 92 VAL A C 1
ATOM 734 O O . VAL A 1 92 ? 3.667 -6.012 16.398 1.00 91.75 92 VAL A O 1
ATOM 737 N N . GLU A 1 93 ? 2.645 -7.317 17.919 1.00 84.25 93 GLU A N 1
ATOM 738 C CA . GLU A 1 93 ? 3.828 -8.138 18.253 1.00 84.25 93 GLU A CA 1
ATOM 739 C C . GLU A 1 93 ? 4.415 -8.886 17.038 1.00 84.25 93 GLU A C 1
ATOM 741 O O . GLU A 1 93 ? 5.629 -8.887 16.849 1.00 84.25 93 GLU A O 1
ATOM 746 N N . ASP A 1 94 ? 3.565 -9.462 16.182 1.00 81.94 94 ASP A N 1
ATOM 747 C CA . ASP A 1 94 ? 3.963 -10.224 14.987 1.00 81.94 94 ASP A CA 1
ATOM 748 C C . ASP A 1 94 ? 3.804 -9.392 13.700 1.00 81.94 94 ASP A C 1
ATOM 750 O O . ASP A 1 94 ? 3.243 -9.846 12.698 1.00 81.94 94 ASP A O 1
ATOM 754 N N . ALA A 1 95 ? 4.245 -8.131 13.725 1.00 82.12 95 ALA A N 1
ATOM 755 C CA . ALA A 1 95 ? 4.211 -7.280 12.539 1.00 82.12 95 ALA A CA 1
ATOM 756 C C . ALA A 1 95 ? 5.012 -7.917 11.384 1.00 82.12 95 ALA A C 1
ATOM 758 O O . ALA A 1 95 ? 6.130 -8.401 11.570 1.00 82.12 95 ALA A O 1
ATOM 759 N N . LEU A 1 96 ? 4.444 -7.904 10.171 1.00 85.56 96 LEU A N 1
ATOM 760 C CA . LEU A 1 96 ? 5.100 -8.454 8.983 1.00 85.56 96 LEU A CA 1
ATOM 761 C C . LEU A 1 96 ? 6.459 -7.781 8.744 1.00 85.56 96 LEU A C 1
ATOM 763 O O . LEU A 1 96 ? 6.558 -6.563 8.592 1.00 85.56 96 LEU A O 1
ATOM 767 N N . GLU A 1 97 ? 7.512 -8.587 8.645 1.00 83.12 97 GLU A N 1
ATOM 768 C CA . GLU A 1 97 ? 8.855 -8.082 8.387 1.00 83.12 97 GLU A CA 1
ATOM 769 C C . GLU A 1 97 ? 9.024 -7.678 6.914 1.00 83.12 97 GLU A C 1
ATOM 771 O O . GLU A 1 97 ? 8.753 -8.446 5.981 1.00 83.12 97 GLU A O 1
ATOM 776 N N . THR A 1 98 ? 9.520 -6.460 6.688 1.00 79.69 98 THR A N 1
ATOM 777 C CA . THR A 1 98 ? 9.824 -5.976 5.338 1.00 79.69 98 THR A CA 1
ATOM 778 C C . THR A 1 98 ? 11.114 -6.608 4.830 1.00 79.69 98 THR A C 1
ATOM 780 O O . THR A 1 98 ? 12.184 -6.417 5.401 1.00 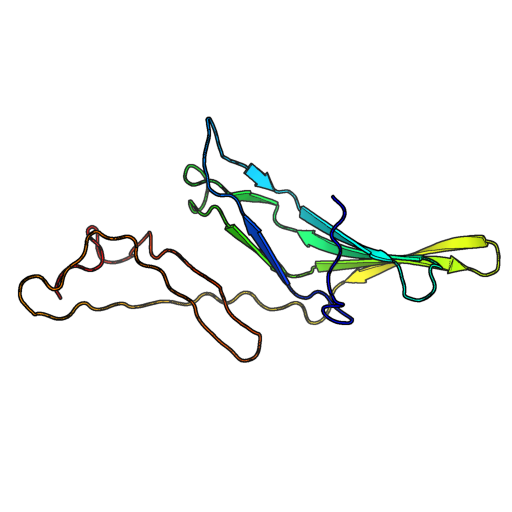79.69 98 THR A O 1
ATOM 783 N N . HIS A 1 99 ? 11.022 -7.311 3.704 1.00 84.75 99 HIS A N 1
ATOM 784 C CA . HIS A 1 99 ? 12.155 -7.990 3.086 1.00 84.75 99 HIS A CA 1
ATOM 785 C C . HIS A 1 99 ? 12.602 -7.290 1.800 1.00 84.75 99 HIS A C 1
ATOM 787 O O . HIS A 1 99 ? 11.789 -6.955 0.936 1.00 84.75 99 HIS A O 1
ATOM 793 N N . MET A 1 100 ? 13.917 -7.116 1.640 1.00 86.81 100 MET A N 1
ATOM 794 C CA . MET A 1 100 ? 14.512 -6.606 0.405 1.00 86.81 100 MET A CA 1
ATOM 795 C C . MET A 1 100 ? 14.817 -7.757 -0.555 1.00 86.81 100 MET A C 1
ATOM 797 O O . MET A 1 100 ? 15.629 -8.632 -0.262 1.00 86.81 100 MET A O 1
ATOM 801 N N . TYR A 1 101 ? 14.207 -7.718 -1.738 1.00 89.88 101 TYR A N 1
ATOM 802 C CA . TYR A 1 101 ? 14.428 -8.708 -2.787 1.00 89.88 101 TYR A CA 1
ATOM 803 C C . TYR A 1 101 ? 15.313 -8.140 -3.895 1.00 89.88 101 TYR A C 1
ATOM 805 O O . TYR A 1 101 ? 15.017 -7.092 -4.470 1.00 89.88 101 TYR A O 1
ATOM 813 N N . LYS A 1 102 ? 16.375 -8.870 -4.253 1.00 92.50 102 LYS A N 1
ATOM 814 C CA . LYS A 1 102 ? 17.179 -8.572 -5.443 1.00 92.50 102 LYS A CA 1
ATOM 815 C C . LYS A 1 102 ? 16.626 -9.326 -6.648 1.00 92.50 102 LYS A C 1
ATOM 817 O O . LYS A 1 102 ? 16.754 -10.545 -6.739 1.00 92.50 102 LYS A O 1
ATOM 822 N N . VAL A 1 103 ? 16.053 -8.593 -7.598 1.00 94.25 103 VAL A N 1
ATOM 823 C CA . VAL A 1 103 ? 15.499 -9.158 -8.837 1.00 94.25 103 VAL A CA 1
ATOM 824 C C . VAL A 1 103 ? 16.530 -9.038 -9.958 1.00 94.25 103 VAL A C 1
ATOM 826 O O . VAL A 1 103 ? 16.959 -7.938 -10.298 1.00 94.25 103 VAL A O 1
ATOM 829 N N . THR A 1 104 ? 16.918 -10.168 -10.554 1.00 94.31 104 THR A N 1
ATOM 830 C CA . THR A 1 104 ? 17.779 -10.201 -11.748 1.00 94.31 104 THR A CA 1
ATOM 831 C C . THR A 1 104 ? 16.950 -10.615 -12.956 1.00 94.31 104 THR A C 1
ATOM 833 O O . THR A 1 104 ? 16.323 -11.671 -12.940 1.00 94.31 104 THR A O 1
ATOM 836 N N . VAL A 1 105 ? 16.963 -9.795 -14.008 1.00 95.19 105 VAL A N 1
ATOM 837 C CA . VAL A 1 105 ? 16.261 -10.056 -15.272 1.00 95.19 105 VAL A CA 1
ATOM 838 C C . VAL A 1 105 ? 17.291 -10.163 -16.390 1.00 95.19 105 VAL A C 1
ATOM 840 O O . VAL A 1 105 ? 18.207 -9.344 -16.454 1.00 95.19 105 VAL A O 1
ATOM 843 N N . ARG A 1 106 ? 17.136 -11.163 -17.262 1.00 94.69 106 ARG A N 1
ATOM 844 C CA . ARG A 1 106 ? 17.980 -11.368 -18.442 1.00 94.69 106 ARG A CA 1
ATOM 845 C C . ARG A 1 106 ? 17.114 -11.471 -19.689 1.00 94.69 106 ARG A C 1
ATOM 847 O O . ARG A 1 106 ? 16.136 -12.219 -19.686 1.00 94.69 106 ARG A O 1
ATOM 854 N N . THR A 1 107 ? 17.485 -10.751 -20.739 1.00 96.50 107 THR A N 1
ATOM 855 C CA . THR A 1 107 ? 16.762 -10.767 -22.013 1.00 96.50 107 THR A CA 1
ATOM 856 C C . THR A 1 107 ? 17.413 -11.790 -22.938 1.00 96.50 107 THR A C 1
ATOM 858 O O . THR A 1 107 ? 18.631 -11.950 -22.949 1.00 96.50 107 THR A O 1
ATOM 861 N N . GLY A 1 108 ? 16.621 -12.512 -23.732 1.00 96.50 108 GLY A N 1
ATOM 862 C CA . GLY A 1 108 ? 17.175 -13.459 -24.706 1.00 96.50 108 GLY A CA 1
ATOM 863 C C . GLY A 1 108 ? 18.071 -12.774 -25.748 1.00 96.50 108 GLY A C 1
ATOM 864 O O . GLY A 1 108 ? 17.905 -11.592 -26.030 1.00 96.50 108 GLY A O 1
ATOM 865 N N . ASP A 1 109 ? 18.983 -13.531 -26.364 1.00 95.88 109 ASP A N 1
ATOM 866 C CA . ASP A 1 109 ? 19.957 -13.005 -27.343 1.00 95.88 109 ASP A CA 1
ATOM 867 C C . ASP A 1 109 ? 19.437 -12.985 -28.802 1.00 95.88 109 ASP A C 1
ATOM 869 O O . ASP A 1 109 ? 20.179 -12.818 -29.770 1.00 95.88 109 ASP A O 1
ATOM 873 N N . MET A 1 110 ? 18.130 -13.170 -29.004 1.00 97.19 110 MET A N 1
ATOM 874 C CA . MET A 1 110 ? 17.542 -13.100 -30.344 1.00 97.19 110 MET A CA 1
ATOM 875 C C . MET A 1 110 ? 17.524 -11.658 -30.865 1.00 97.19 110 MET A C 1
ATOM 877 O O . MET A 1 110 ? 17.369 -10.696 -30.109 1.00 97.19 110 MET A O 1
ATOM 881 N N . PHE A 1 111 ? 17.666 -11.495 -32.184 1.00 95.44 111 PHE A N 1
ATOM 882 C CA . PHE A 1 111 ? 17.558 -10.181 -32.816 1.00 95.44 111 PHE A CA 1
ATOM 883 C C . PHE A 1 111 ? 16.194 -9.546 -32.503 1.00 95.44 111 PHE A C 1
ATOM 885 O O . PHE A 1 111 ? 15.157 -10.157 -32.753 1.00 95.44 111 PHE A O 1
ATOM 892 N N . GLY A 1 112 ? 16.211 -8.328 -31.952 1.00 95.19 112 GLY A N 1
ATOM 893 C CA . GLY A 1 112 ? 14.999 -7.592 -31.580 1.00 95.19 112 GLY A CA 1
ATOM 894 C C . GLY A 1 112 ? 14.330 -8.036 -30.273 1.00 95.19 112 GLY A C 1
ATOM 895 O O . GLY A 1 112 ? 13.195 -7.648 -30.039 1.00 95.19 112 GLY A O 1
ATOM 896 N N . ALA A 1 113 ? 14.994 -8.830 -29.424 1.00 96.88 113 ALA A N 1
ATOM 897 C CA . ALA A 1 113 ? 14.417 -9.298 -28.158 1.00 96.88 113 ALA A CA 1
ATOM 898 C C . ALA A 1 113 ? 14.328 -8.228 -27.047 1.00 96.88 113 ALA A C 1
ATOM 900 O O . ALA A 1 113 ? 13.694 -8.480 -26.024 1.00 96.88 113 ALA A O 1
ATOM 901 N N . GLY A 1 114 ? 14.973 -7.069 -27.226 1.00 97.19 114 GLY A N 1
ATOM 902 C CA . GLY A 1 114 ? 14.936 -5.966 -26.264 1.00 97.19 114 GLY A CA 1
ATOM 903 C C . GLY A 1 114 ? 13.595 -5.227 -26.231 1.00 97.19 114 GLY A C 1
ATOM 904 O O . GLY A 1 114 ? 12.787 -5.349 -27.154 1.00 97.19 114 GLY A O 1
ATOM 905 N N . THR A 1 115 ? 13.349 -4.447 -25.175 1.00 96.44 115 THR A N 1
ATOM 906 C CA . THR A 1 115 ? 12.125 -3.639 -25.051 1.00 96.44 115 THR A CA 1
ATOM 907 C C . THR A 1 115 ? 12.344 -2.320 -24.312 1.00 96.44 115 THR A C 1
ATOM 909 O O . THR A 1 115 ? 12.981 -2.286 -23.264 1.00 96.44 115 THR A O 1
ATOM 912 N N . ASP A 1 116 ? 11.717 -1.253 -24.814 1.00 94.50 116 ASP A N 1
ATOM 913 C CA . ASP A 1 116 ? 11.609 0.051 -24.141 1.00 94.50 116 ASP A CA 1
ATOM 914 C C . ASP A 1 116 ? 10.269 0.216 -23.388 1.00 94.50 116 ASP A C 1
ATOM 916 O O . ASP A 1 116 ? 9.949 1.291 -22.869 1.00 94.50 116 ASP A O 1
ATOM 920 N N . ALA A 1 117 ? 9.438 -0.832 -23.346 1.00 95.69 117 ALA A N 1
ATOM 921 C CA . ALA A 1 117 ? 8.157 -0.798 -22.649 1.00 95.69 117 ALA A CA 1
ATOM 922 C C . ALA A 1 117 ? 8.330 -0.716 -21.121 1.00 95.69 117 ALA A C 1
ATOM 924 O O . ALA A 1 117 ? 9.361 -1.072 -20.550 1.00 95.69 117 ALA A O 1
ATOM 925 N N . ASN A 1 118 ? 7.272 -0.291 -20.424 1.00 92.75 118 ASN A N 1
ATOM 926 C CA . ASN A 1 118 ? 7.234 -0.407 -18.969 1.00 92.75 118 ASN A CA 1
ATOM 927 C C . ASN A 1 118 ? 7.082 -1.885 -18.583 1.00 92.75 118 ASN A C 1
ATOM 929 O O . ASN A 1 118 ? 6.096 -2.517 -18.956 1.00 92.75 118 ASN A O 1
ATOM 933 N N . VAL A 1 119 ? 8.041 -2.407 -17.820 1.00 95.50 119 VAL A N 1
ATOM 934 C CA . VAL A 1 119 ? 8.022 -3.779 -17.298 1.00 95.50 119 VAL A CA 1
ATOM 935 C C . VAL A 1 119 ? 7.665 -3.759 -15.817 1.00 95.50 119 VAL A C 1
ATOM 937 O O . VAL A 1 119 ? 8.153 -2.911 -15.059 1.00 95.50 119 VAL A O 1
ATOM 940 N N . PHE A 1 120 ? 6.833 -4.713 -15.412 1.00 93.88 120 PHE A N 1
ATOM 941 C CA . PHE A 1 120 ? 6.331 -4.842 -14.053 1.00 93.88 120 PHE A CA 1
ATOM 942 C C . PHE A 1 120 ? 6.491 -6.276 -13.531 1.00 93.88 120 PHE A C 1
ATOM 944 O O . PHE A 1 120 ? 6.565 -7.222 -14.313 1.00 93.88 120 PHE A O 1
ATOM 951 N N . LEU A 1 121 ? 6.548 -6.423 -12.210 1.00 94.88 121 LEU A N 1
ATOM 952 C CA . LEU A 1 121 ? 6.685 -7.686 -11.489 1.00 94.88 121 LEU A CA 1
ATOM 953 C C . LEU A 1 121 ? 5.598 -7.796 -10.416 1.00 94.88 121 LEU A C 1
ATOM 955 O O . LEU A 1 121 ? 5.346 -6.830 -9.703 1.00 94.88 121 LEU A O 1
ATOM 959 N N . THR A 1 122 ? 5.028 -8.986 -10.249 1.00 95.12 122 THR A N 1
ATOM 960 C CA . THR A 1 122 ? 4.225 -9.353 -9.076 1.00 95.12 122 THR A CA 1
ATOM 961 C C . THR A 1 122 ? 4.756 -10.661 -8.518 1.00 95.12 122 THR A C 1
ATOM 963 O O . THR A 1 122 ? 4.865 -11.646 -9.248 1.00 95.12 122 THR A O 1
ATOM 966 N N . ILE A 1 123 ? 5.125 -10.660 -7.239 1.00 94.38 123 ILE A N 1
ATOM 967 C CA . ILE A 1 123 ? 5.587 -11.847 -6.519 1.00 94.38 123 ILE A CA 1
ATOM 968 C C . ILE A 1 123 ? 4.408 -12.373 -5.703 1.00 94.38 123 ILE A C 1
ATOM 970 O O . ILE A 1 123 ? 3.776 -11.601 -4.985 1.00 94.38 123 ILE A O 1
ATOM 974 N N . TYR A 1 124 ? 4.129 -13.671 -5.817 1.00 94.56 124 TYR A N 1
ATOM 975 C CA . TYR A 1 124 ? 3.091 -14.373 -5.061 1.00 94.56 124 TYR A CA 1
ATOM 976 C C . TYR A 1 124 ? 3.745 -15.288 -4.024 1.00 94.56 124 TYR A C 1
ATOM 978 O O . TYR A 1 124 ? 4.672 -16.028 -4.355 1.00 94.56 124 TYR A O 1
ATOM 986 N N . GLY A 1 125 ? 3.243 -15.250 -2.794 1.00 92.50 125 GLY A N 1
ATOM 987 C CA . GLY A 1 125 ? 3.642 -16.108 -1.684 1.00 92.50 125 GLY A CA 1
ATOM 988 C C . GLY A 1 125 ? 2.431 -16.621 -0.903 1.00 92.50 125 GLY A C 1
ATOM 989 O O . GLY A 1 125 ? 1.279 -16.353 -1.244 1.00 92.50 125 GLY A O 1
ATOM 990 N N . ASP A 1 126 ? 2.702 -17.365 0.160 1.00 91.25 126 ASP A N 1
ATOM 991 C CA . ASP A 1 126 ? 1.708 -17.877 1.109 1.00 91.25 126 ASP A CA 1
ATOM 992 C C . ASP A 1 126 ? 1.006 -16.764 1.908 1.00 91.25 126 ASP A C 1
ATOM 994 O O . ASP A 1 126 ? -0.169 -16.901 2.239 1.00 91.25 126 ASP A O 1
ATOM 998 N N . LEU A 1 127 ? 1.684 -15.632 2.130 1.00 85.56 127 LEU A N 1
ATOM 999 C CA . LEU A 1 127 ? 1.148 -14.425 2.785 1.00 85.56 127 LEU A CA 1
ATOM 1000 C C . LEU A 1 127 ? 0.568 -13.384 1.794 1.00 85.56 127 LEU A C 1
ATOM 1002 O O . LEU A 1 127 ? 0.461 -12.184 2.089 1.00 85.56 127 LEU A O 1
ATOM 1006 N N . GLY A 1 128 ? 0.213 -13.827 0.584 1.00 87.31 128 GLY A N 1
ATOM 1007 C CA . GLY A 1 128 ? -0.370 -13.006 -0.484 1.00 87.31 128 GLY A CA 1
ATOM 1008 C C . GLY A 1 128 ? 0.649 -12.520 -1.519 1.00 87.31 128 GLY A C 1
ATOM 1009 O O . GLY A 1 128 ? 1.688 -13.142 -1.722 1.00 87.31 128 GLY A O 1
ATOM 1010 N N . ASP A 1 129 ? 0.349 -11.412 -2.203 1.00 91.38 129 ASP A N 1
ATOM 1011 C CA . ASP A 1 129 ? 1.182 -10.882 -3.289 1.00 91.38 129 ASP A CA 1
ATOM 1012 C C . ASP A 1 129 ? 1.709 -9.460 -3.046 1.00 91.38 129 ASP A C 1
ATOM 1014 O O . ASP A 1 129 ? 1.153 -8.680 -2.269 1.00 91.38 129 ASP A O 1
ATOM 1018 N N . THR A 1 130 ? 2.782 -9.109 -3.758 1.00 88.69 130 THR A N 1
ATOM 1019 C CA . THR A 1 130 ? 3.368 -7.757 -3.768 1.00 88.69 130 THR A CA 1
ATOM 1020 C C . THR A 1 130 ? 2.620 -6.799 -4.681 1.00 88.69 130 THR A C 1
ATOM 1022 O O . THR A 1 130 ? 2.978 -5.634 -4.769 1.00 88.69 130 THR A O 1
ATOM 1025 N N . GLY A 1 131 ? 1.618 -7.247 -5.433 1.00 88.31 131 GLY A N 1
ATOM 1026 C CA . GLY A 1 131 ? 1.008 -6.477 -6.506 1.00 88.31 131 GLY A CA 1
ATOM 1027 C C . GLY A 1 131 ? 1.975 -6.097 -7.603 1.00 88.31 131 GLY A C 1
ATOM 1028 O O . GLY A 1 131 ? 3.103 -6.584 -7.672 1.00 88.31 131 GLY A O 1
ATOM 1029 N N . GLU A 1 132 ? 1.523 -5.206 -8.476 1.00 89.19 132 GLU A N 1
ATOM 1030 C CA . GLU A 1 132 ? 2.335 -4.723 -9.582 1.00 89.19 132 GLU A CA 1
ATOM 1031 C C . GLU A 1 132 ? 3.458 -3.798 -9.074 1.00 89.19 132 GLU A C 1
ATOM 1033 O O . GLU A 1 132 ? 3.222 -2.817 -8.360 1.00 89.19 132 GLU A O 1
ATOM 1038 N N . ARG A 1 133 ? 4.703 -4.131 -9.422 1.00 89.56 133 ARG A N 1
ATOM 1039 C CA . ARG A 1 133 ? 5.916 -3.374 -9.092 1.00 89.56 133 ARG A CA 1
ATOM 1040 C C . ARG A 1 133 ? 6.659 -3.021 -10.362 1.00 89.56 133 ARG A C 1
ATOM 1042 O O . ARG A 1 133 ? 7.110 -3.905 -11.086 1.00 89.56 133 ARG A O 1
ATOM 1049 N N . LYS A 1 134 ? 6.798 -1.728 -10.646 1.00 89.88 134 LYS A N 1
ATOM 1050 C CA . LYS A 1 134 ? 7.510 -1.271 -11.839 1.00 89.88 134 LYS A CA 1
ATOM 1051 C C . LYS A 1 134 ? 9.013 -1.464 -11.664 1.00 89.88 134 LYS A C 1
ATOM 1053 O O . LYS A 1 134 ? 9.612 -0.945 -10.730 1.00 89.88 134 LYS A O 1
ATOM 1058 N N . LEU A 1 135 ? 9.656 -2.109 -12.629 1.00 92.31 135 LEU A N 1
ATOM 1059 C CA . LEU A 1 135 ? 11.112 -2.255 -12.655 1.00 92.31 135 LEU A CA 1
ATOM 1060 C C . LEU A 1 135 ? 11.765 -1.005 -13.281 1.00 92.31 135 LEU A C 1
ATOM 1062 O O . LEU A 1 135 ? 12.241 -1.013 -14.417 1.00 92.31 135 LEU A O 1
ATOM 1066 N N . ALA A 1 136 ? 11.721 0.119 -12.557 1.00 88.56 136 ALA A N 1
ATOM 1067 C CA . ALA A 1 136 ? 12.096 1.437 -13.084 1.00 88.56 136 ALA A CA 1
ATOM 1068 C C . ALA A 1 136 ? 13.614 1.707 -13.098 1.00 88.56 136 ALA A C 1
ATOM 1070 O O . ALA A 1 136 ? 14.121 2.383 -14.006 1.00 88.56 136 ALA A O 1
ATOM 1071 N N . LYS A 1 137 ? 14.337 1.178 -12.106 1.00 88.00 137 LYS A N 1
ATOM 1072 C CA . LYS A 1 137 ? 15.778 1.376 -11.890 1.00 88.00 137 LYS A CA 1
ATOM 1073 C C . LYS A 1 137 ? 16.513 0.039 -12.032 1.00 88.00 137 LYS A C 1
ATOM 1075 O O . LYS A 1 137 ? 15.974 -1.008 -11.696 1.00 88.00 137 LYS A O 1
ATOM 1080 N N . SER A 1 138 ? 17.735 0.084 -12.554 1.00 90.31 138 SER A N 1
ATOM 1081 C CA . SER A 1 138 ? 18.629 -1.071 -12.674 1.00 90.31 138 SER A CA 1
ATOM 1082 C C . SER A 1 138 ? 20.005 -0.682 -12.155 1.00 90.31 138 SER A C 1
ATOM 1084 O O . SER A 1 138 ? 20.492 0.402 -12.471 1.00 90.31 138 SER A O 1
ATOM 1086 N N . GLU A 1 139 ? 20.618 -1.562 -11.364 1.00 90.38 139 GLU A N 1
ATOM 1087 C CA . GLU A 1 139 ? 21.968 -1.360 -10.823 1.00 90.38 139 GLU A CA 1
ATOM 1088 C C . GLU A 1 139 ? 23.036 -1.401 -11.926 1.00 90.38 139 GLU A C 1
ATOM 1090 O O . GLU A 1 139 ? 24.030 -0.686 -11.857 1.00 90.38 139 GLU A O 1
ATOM 1095 N N . ASN A 1 140 ? 22.817 -2.223 -12.959 1.00 88.81 140 ASN A N 1
ATOM 10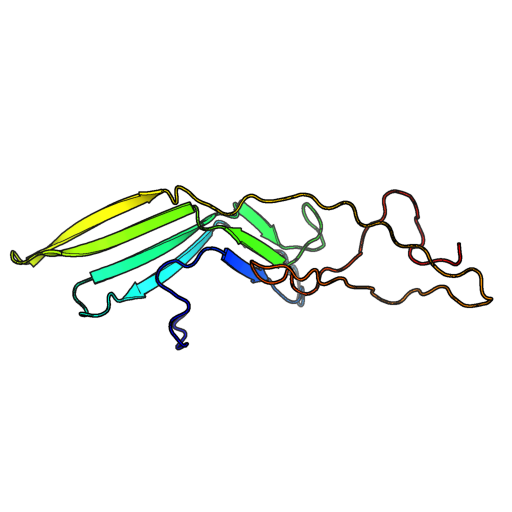96 C CA . ASN A 1 140 ? 23.862 -2.597 -13.915 1.00 88.81 140 ASN A CA 1
ATOM 1097 C C . ASN A 1 140 ? 23.642 -2.041 -15.327 1.00 88.81 140 ASN A C 1
ATOM 1099 O O . ASN A 1 140 ? 24.581 -2.003 -16.116 1.00 88.81 140 ASN A O 1
ATOM 1103 N N . ASN A 1 141 ? 22.419 -1.622 -15.671 1.00 88.56 141 ASN A N 1
ATOM 1104 C CA . ASN A 1 141 ? 22.061 -1.288 -17.050 1.00 88.56 141 ASN A CA 1
ATOM 1105 C C . ASN A 1 141 ? 21.325 0.054 -17.143 1.00 88.56 141 ASN A C 1
ATOM 1107 O O . ASN A 1 141 ? 20.261 0.227 -16.549 1.00 88.56 141 ASN A O 1
ATOM 1111 N N . LYS A 1 142 ? 21.867 0.991 -17.937 1.00 87.44 142 LYS A N 1
ATOM 1112 C CA . LYS A 1 142 ? 21.210 2.281 -18.223 1.00 87.44 142 LYS A CA 1
ATOM 1113 C C . LYS A 1 142 ? 19.965 2.095 -19.087 1.00 87.44 142 LYS A C 1
ATOM 1115 O O . LYS A 1 142 ? 18.896 2.563 -18.693 1.00 87.44 142 LYS A O 1
ATOM 1120 N N . ASN A 1 143 ? 20.109 1.405 -20.227 1.00 88.94 143 ASN A N 1
ATOM 1121 C CA . ASN A 1 143 ? 18.952 0.907 -20.959 1.00 88.94 143 ASN A CA 1
ATOM 1122 C C . ASN A 1 143 ? 18.601 -0.486 -20.441 1.00 88.94 143 A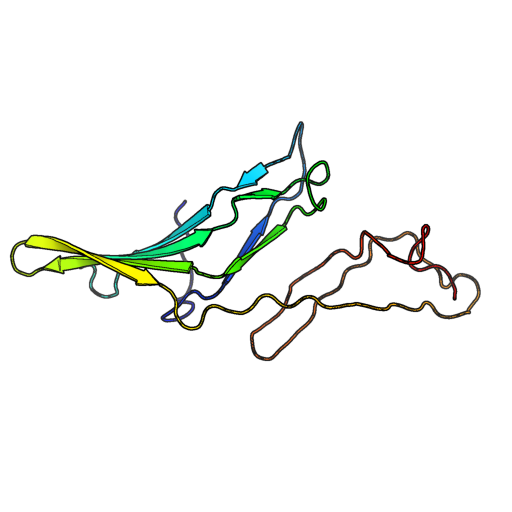SN A C 1
ATOM 1124 O O . ASN A 1 143 ? 19.437 -1.389 -20.443 1.00 88.94 143 ASN A O 1
ATOM 1128 N N . LYS A 1 144 ? 17.403 -0.611 -19.884 1.00 94.50 144 LYS A N 1
ATOM 1129 C CA . LYS A 1 144 ? 16.953 -1.823 -19.197 1.00 94.50 144 LYS A CA 1
ATOM 1130 C C . LYS A 1 144 ? 16.375 -2.774 -20.238 1.00 94.50 144 LYS A C 1
ATOM 1132 O O . LYS A 1 144 ? 15.893 -2.317 -21.260 1.00 94.50 144 LYS A O 1
ATOM 1137 N N . PHE A 1 145 ? 16.375 -4.072 -19.946 1.00 95.88 145 PHE A N 1
ATOM 1138 C CA . PHE A 1 145 ? 15.740 -5.080 -20.807 1.00 95.88 145 PHE A CA 1
ATOM 1139 C C . PHE A 1 145 ? 16.273 -5.098 -22.247 1.00 95.88 145 PHE A C 1
ATOM 1141 O O . PHE A 1 145 ? 15.565 -5.482 -23.172 1.00 95.88 145 PHE A O 1
ATOM 1148 N N . GLU A 1 146 ? 17.536 -4.711 -22.432 1.00 95.62 146 GLU A N 1
ATOM 1149 C CA . GLU A 1 146 ? 18.246 -4.902 -23.691 1.00 95.62 146 GLU A CA 1
ATOM 1150 C C . GLU A 1 146 ? 18.629 -6.360 -23.884 1.00 95.62 146 GLU A C 1
ATOM 1152 O O . GLU A 1 146 ? 18.762 -7.108 -22.916 1.00 95.62 146 GLU A O 1
ATOM 1157 N N . ARG A 1 147 ? 18.826 -6.745 -25.145 1.00 92.94 147 ARG A N 1
ATOM 1158 C CA . ARG A 1 147 ? 19.346 -8.059 -25.529 1.00 92.94 147 ARG A CA 1
ATOM 1159 C C . ARG A 1 147 ? 20.668 -8.355 -24.796 1.00 92.94 147 ARG A C 1
ATOM 1161 O O . ARG A 1 147 ? 21.625 -7.596 -24.967 1.00 92.94 147 ARG A O 1
ATOM 1168 N N . GLY A 1 148 ? 20.738 -9.470 -24.061 1.00 83.56 148 GLY A N 1
ATOM 1169 C CA . GLY A 1 148 ? 21.930 -9.917 -23.316 1.00 83.56 148 GLY A CA 1
ATOM 1170 C C . GLY A 1 148 ? 21.608 -10.483 -21.938 1.00 83.56 148 GLY A C 1
ATOM 1171 O O . GLY A 1 148 ? 22.412 -11.324 -21.462 1.00 83.56 148 GLY A O 1
#

Radius of gyration: 20.79 Å; chains: 1; bounding box: 46×38×66 Å

Organism: Nothobranchius kadleci (NCBI:txid1051664)

pLDDT: mean 92.28, std 4.46, range [75.62, 98.31]